Protein AF-X1NR81-F1 (afdb_monomer_lite)

Sequence (92 aa):
MGAGLILIFWKIRHRRIFLWLSLLILLILVGAVYYEWDDGKLYERHIIFSETISFFGIVEKNPIIRNDVQELVVRLELPYQGIVLVKSGLHP

Organism: NCBI:txid412755

Secondary structure (DSSP, 8-state):
--HHHHHHHHHHHHHHHHHHHHHHHHHHHHHHHHHHHHHTS--------SS-----EEE-S--EEETTEEEEEEEEPTT--SEEEEEEEPP-

Foldseek 3Di:
DPPVVVVVVVVVVVVVVVVVVVVVVVVVVVVVVVVVVVVVPDPPPPPPCPDDDDFDFDFPDDWDDDPQWTWTWTATDPPDGDIDIDTHGDDD

Radius of gyration: 28.77 Å; chains: 1; bounding box: 56×26×83 Å

pLDDT: mean 76.62, std 11.92, range [48.22, 94.75]

Structure (mmCIF, N/CA/C/O backbone):
data_AF-X1NR81-F1
#
_entry.id   AF-X1NR81-F1
#
loop_
_atom_site.group_PDB
_atom_site.id
_atom_site.type_symbol
_atom_site.label_atom_id
_atom_site.label_alt_id
_atom_site.label_comp_id
_atom_site.label_asym_id
_atom_site.label_entity_id
_atom_site.label_seq_id
_atom_site.pdbx_PDB_ins_code
_atom_site.Cartn_x
_atom_site.Cartn_y
_atom_site.Cartn_z
_atom_site.occupancy
_atom_site.B_iso_or_equiv
_atom_site.auth_seq_id
_atom_site.auth_comp_id
_atom_site.auth_asym_id
_atom_site.auth_atom_id
_atom_site.pdbx_PDB_model_num
ATOM 1 N N . MET A 1 1 ? 29.182 -2.788 -58.896 1.00 53.66 1 MET A N 1
ATOM 2 C CA . MET A 1 1 ? 27.764 -2.828 -58.459 1.00 53.66 1 MET A CA 1
ATOM 3 C C . MET A 1 1 ? 27.562 -3.154 -56.961 1.00 53.66 1 MET A C 1
ATOM 5 O O . MET A 1 1 ? 26.430 -3.369 -56.560 1.00 53.66 1 MET A O 1
ATOM 9 N N . GLY A 1 2 ? 28.595 -3.142 -56.097 1.00 63.88 2 GLY A N 1
ATOM 10 C CA . GLY A 1 2 ? 28.453 -3.570 -54.686 1.00 63.88 2 GLY A CA 1
ATOM 11 C C . GLY A 1 2 ? 28.187 -2.468 -53.646 1.00 63.88 2 GLY A C 1
ATOM 12 O O . GLY A 1 2 ? 27.549 -2.729 -52.631 1.00 63.88 2 GLY A O 1
ATOM 13 N N . ALA A 1 3 ? 28.625 -1.227 -53.886 1.00 64.88 3 ALA A N 1
ATOM 14 C CA . ALA A 1 3 ? 28.607 -0.172 -52.861 1.00 64.88 3 ALA A CA 1
ATOM 15 C C . ALA A 1 3 ? 27.191 0.297 -52.461 1.00 64.88 3 ALA A C 1
ATOM 17 O O . ALA A 1 3 ? 26.944 0.603 -51.296 1.00 64.88 3 ALA A O 1
ATOM 18 N N . GLY A 1 4 ? 26.239 0.299 -53.401 1.00 70.25 4 GLY A N 1
ATOM 19 C CA . GLY A 1 4 ? 24.854 0.706 -53.131 1.00 70.25 4 GLY A CA 1
ATOM 20 C C . GLY A 1 4 ? 24.111 -0.247 -52.188 1.00 70.25 4 GLY A C 1
ATOM 21 O O . GLY A 1 4 ? 23.368 0.201 -51.318 1.00 70.25 4 GLY A O 1
ATOM 22 N N . LEU A 1 5 ? 24.364 -1.556 -52.297 1.00 72.69 5 LEU A N 1
ATOM 23 C CA . LEU A 1 5 ? 23.739 -2.568 -51.437 1.00 72.69 5 LEU A CA 1
ATOM 24 C C . LEU A 1 5 ? 24.236 -2.473 -49.988 1.00 72.69 5 LEU A C 1
ATOM 26 O O . LEU A 1 5 ? 23.447 -2.635 -49.058 1.00 72.69 5 LEU A O 1
ATOM 30 N N . ILE A 1 6 ? 25.511 -2.129 -49.789 1.00 76.00 6 ILE A N 1
ATOM 31 C CA . ILE A 1 6 ? 26.115 -1.948 -48.460 1.00 76.00 6 ILE A CA 1
ATOM 32 C C . ILE A 1 6 ? 25.489 -0.748 -47.737 1.00 76.00 6 ILE A C 1
ATOM 34 O O . ILE A 1 6 ? 25.137 -0.853 -46.563 1.00 76.00 6 ILE A O 1
ATOM 38 N N . LEU A 1 7 ? 25.273 0.369 -48.439 1.00 74.81 7 LEU A N 1
ATOM 39 C CA . LEU A 1 7 ? 24.646 1.564 -47.863 1.00 74.81 7 LEU A CA 1
ATOM 40 C C . LEU A 1 7 ? 23.174 1.333 -47.496 1.00 74.81 7 LEU A C 1
ATOM 42 O O . LEU A 1 7 ? 22.721 1.782 -46.442 1.00 74.81 7 LEU A O 1
ATOM 46 N N . ILE A 1 8 ? 22.428 0.598 -48.327 1.00 75.06 8 ILE A N 1
ATOM 47 C CA . ILE A 1 8 ? 21.031 0.236 -48.045 1.00 75.06 8 ILE A CA 1
ATOM 48 C C . ILE A 1 8 ? 20.958 -0.694 -46.829 1.00 75.06 8 ILE A C 1
ATOM 50 O O . ILE A 1 8 ? 20.169 -0.451 -45.915 1.00 75.06 8 ILE A O 1
ATOM 54 N N . PHE A 1 9 ? 21.820 -1.712 -46.768 1.00 73.62 9 PHE A N 1
ATOM 55 C CA . PHE A 1 9 ? 21.876 -2.641 -45.641 1.00 73.62 9 PHE A CA 1
ATOM 56 C C . PHE A 1 9 ? 22.262 -1.934 -44.334 1.00 73.62 9 PHE A C 1
ATOM 58 O O . PHE A 1 9 ? 21.641 -2.159 -43.293 1.00 73.62 9 PHE A O 1
ATOM 65 N N . TRP A 1 10 ? 23.227 -1.012 -44.392 1.00 72.44 10 TRP A N 1
ATOM 66 C CA . TRP A 1 10 ? 23.632 -0.197 -43.248 1.00 72.44 10 TRP A CA 1
ATOM 67 C C . TRP A 1 10 ? 22.492 0.709 -42.764 1.00 72.44 10 TRP A C 1
ATOM 69 O O . TRP A 1 10 ? 22.181 0.729 -41.573 1.00 72.44 10 TRP A O 1
ATOM 79 N N . LYS A 1 11 ? 21.780 1.371 -43.685 1.00 72.25 11 LYS A N 1
ATOM 80 C CA . LYS A 1 11 ? 20.620 2.222 -43.373 1.00 72.25 11 LYS A CA 1
ATOM 81 C C . LYS A 1 11 ? 19.462 1.434 -42.746 1.00 72.25 11 LYS A C 1
ATOM 83 O O . LYS A 1 11 ? 18.838 1.916 -41.800 1.00 72.25 11 LYS A O 1
ATOM 88 N N . ILE A 1 12 ? 19.185 0.220 -43.231 1.00 74.94 12 ILE A N 1
ATOM 89 C CA . ILE A 1 12 ? 18.154 -0.671 -42.669 1.00 74.94 12 ILE A CA 1
ATOM 90 C C . ILE A 1 12 ? 18.549 -1.127 -41.260 1.00 74.94 12 ILE A C 1
ATOM 92 O O . ILE A 1 12 ? 17.743 -1.039 -40.330 1.00 74.94 12 ILE A O 1
ATOM 96 N N . ARG A 1 13 ? 19.802 -1.563 -41.076 1.00 74.00 13 ARG A N 1
ATOM 97 C CA . ARG A 1 13 ? 20.316 -2.009 -39.775 1.00 74.00 13 ARG A CA 1
ATOM 98 C C . ARG A 1 13 ? 20.290 -0.880 -38.743 1.00 74.00 13 ARG A C 1
ATOM 100 O O . ARG A 1 13 ? 19.833 -1.100 -37.624 1.00 74.00 13 ARG A O 1
ATOM 107 N N . HIS A 1 14 ? 20.696 0.328 -39.129 1.00 74.50 14 HIS A N 1
ATOM 108 C CA . HIS A 1 14 ? 20.714 1.494 -38.246 1.00 74.50 14 HIS A CA 1
ATOM 109 C C . HIS A 1 14 ? 19.305 1.913 -37.800 1.00 74.50 14 HIS A C 1
ATOM 111 O O . HIS A 1 14 ? 19.097 2.237 -36.631 1.00 74.50 14 HIS A O 1
ATOM 117 N N . ARG A 1 15 ? 18.306 1.860 -38.694 1.00 79.62 15 ARG A N 1
ATOM 118 C CA . ARG A 1 15 ? 16.905 2.132 -38.324 1.00 79.62 15 ARG A CA 1
ATOM 119 C C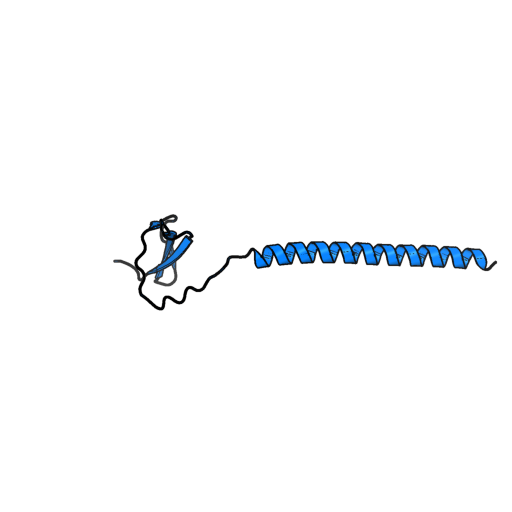 . ARG A 1 15 ? 16.351 1.098 -37.352 1.00 79.62 15 ARG A C 1
ATOM 121 O O . ARG A 1 15 ? 15.672 1.467 -36.402 1.00 79.62 15 ARG A O 1
ATOM 128 N N . ARG A 1 16 ? 16.662 -0.184 -37.557 1.00 81.56 16 ARG A N 1
ATOM 129 C CA . ARG A 1 16 ? 16.196 -1.254 -36.667 1.00 81.56 16 ARG A CA 1
ATOM 130 C C . ARG A 1 16 ? 16.791 -1.116 -35.264 1.00 81.56 16 ARG A C 1
ATOM 132 O O . ARG A 1 16 ? 16.057 -1.242 -34.295 1.00 81.56 16 ARG A O 1
ATOM 139 N N . ILE A 1 17 ? 18.084 -0.802 -35.161 1.00 82.81 17 ILE A N 1
ATOM 140 C CA . ILE A 1 17 ? 18.758 -0.551 -33.874 1.00 82.81 17 ILE A CA 1
ATOM 141 C C . ILE A 1 17 ? 18.141 0.657 -33.160 1.00 82.81 17 ILE A C 1
ATOM 143 O O . ILE A 1 17 ? 17.855 0.578 -31.970 1.00 82.81 17 ILE A O 1
ATOM 147 N N . PHE A 1 18 ? 17.873 1.745 -33.887 1.00 83.12 18 PHE A N 1
ATOM 148 C CA . PHE A 1 18 ? 17.244 2.935 -33.313 1.00 83.12 18 PHE A CA 1
ATOM 149 C C . PHE A 1 18 ? 15.834 2.651 -32.774 1.00 83.12 18 PHE A C 1
ATOM 151 O O . PHE A 1 18 ? 15.499 3.076 -31.672 1.00 83.12 18 PHE A O 1
ATOM 158 N N . LEU A 1 19 ? 15.027 1.878 -33.510 1.00 86.62 19 LEU A N 1
ATOM 159 C CA . LEU A 1 19 ? 13.695 1.463 -33.058 1.00 86.62 19 LEU A CA 1
ATOM 160 C C . LEU A 1 19 ? 13.760 0.604 -31.789 1.00 86.62 19 LEU A C 1
ATOM 162 O O . LEU A 1 19 ? 12.979 0.824 -30.868 1.00 86.62 19 LEU A O 1
ATOM 166 N N . TRP A 1 20 ? 14.710 -0.331 -31.715 1.00 87.94 20 TRP A N 1
ATOM 167 C CA . TRP A 1 20 ? 14.915 -1.152 -30.519 1.00 87.94 20 TRP A CA 1
ATOM 168 C C . TRP A 1 20 ? 15.327 -0.325 -29.302 1.00 87.94 20 TRP A C 1
ATOM 170 O O . TRP A 1 20 ? 14.780 -0.526 -28.223 1.00 87.94 20 TRP A O 1
ATOM 180 N N . LEU A 1 21 ? 16.247 0.628 -29.474 1.00 89.25 21 LEU A N 1
ATOM 181 C CA . LEU A 1 21 ? 16.665 1.524 -28.393 1.00 89.25 21 LEU A CA 1
ATOM 182 C C . LEU A 1 21 ? 15.518 2.424 -27.925 1.00 89.25 21 LEU A C 1
ATOM 184 O O . LEU A 1 21 ? 15.318 2.588 -26.726 1.00 89.25 21 LEU A O 1
ATOM 188 N N . SER A 1 22 ? 14.727 2.960 -28.856 1.00 89.81 22 SER A N 1
ATOM 189 C CA . SER A 1 22 ? 13.560 3.781 -28.522 1.00 89.81 22 SER A CA 1
AT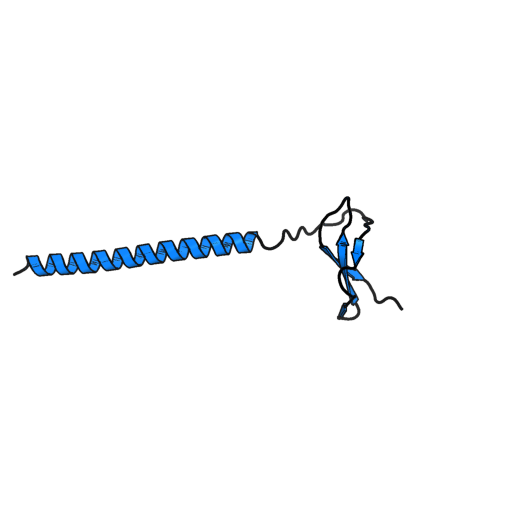OM 190 C C . SER A 1 22 ? 12.503 2.989 -27.748 1.00 89.81 22 SER A C 1
ATOM 192 O O . SER A 1 22 ? 11.970 3.500 -26.765 1.00 89.81 22 SER A O 1
ATOM 194 N N . LEU A 1 23 ? 12.238 1.739 -28.144 1.00 93.50 23 LEU A N 1
ATOM 195 C CA . LEU A 1 23 ? 11.325 0.850 -27.425 1.00 93.50 23 LEU A CA 1
ATOM 196 C C . LEU A 1 23 ? 11.845 0.531 -26.018 1.00 93.50 23 LEU A C 1
ATOM 198 O O . LEU A 1 23 ? 11.077 0.571 -25.061 1.00 93.50 23 LEU A O 1
ATOM 202 N N . LEU A 1 24 ? 13.145 0.250 -25.888 1.00 93.69 24 LEU A N 1
ATOM 203 C CA . LEU A 1 24 ? 13.777 -0.050 -24.604 1.00 93.69 24 LEU A CA 1
ATOM 204 C C . LEU A 1 24 ? 13.647 1.128 -23.628 1.00 93.69 24 LEU A C 1
ATOM 206 O O . LEU A 1 24 ? 13.258 0.931 -22.483 1.00 93.69 24 LEU A O 1
ATOM 210 N N . ILE A 1 25 ? 13.913 2.351 -24.093 1.00 94.56 25 ILE A N 1
ATOM 211 C CA . ILE A 1 25 ? 13.782 3.569 -23.280 1.00 94.56 25 ILE A CA 1
ATOM 212 C C . ILE A 1 25 ? 12.338 3.756 -22.809 1.00 94.56 25 ILE A C 1
ATOM 214 O O . ILE A 1 25 ? 12.107 4.035 -21.634 1.00 94.56 25 ILE A O 1
ATOM 218 N N . LEU A 1 26 ? 11.362 3.567 -23.701 1.00 94.75 26 LEU A N 1
ATOM 219 C CA . LEU A 1 26 ? 9.949 3.678 -23.344 1.00 94.75 26 LEU A CA 1
ATOM 220 C C . LEU A 1 26 ? 9.553 2.639 -22.285 1.00 94.75 26 LEU A C 1
ATOM 222 O O . LEU A 1 26 ? 8.850 2.967 -21.335 1.00 94.75 26 LEU A O 1
ATOM 226 N N . LEU A 1 27 ? 10.046 1.407 -22.412 1.00 94.44 27 LEU A N 1
ATOM 227 C CA . LEU A 1 27 ? 9.762 0.328 -21.469 1.00 94.44 27 LEU A CA 1
ATOM 228 C C . LEU A 1 27 ? 10.390 0.590 -20.091 1.00 94.44 27 LEU A C 1
ATOM 230 O O . LEU A 1 27 ? 9.746 0.338 -19.077 1.00 94.44 27 LEU A O 1
ATOM 234 N N . ILE A 1 28 ? 11.597 1.164 -20.051 1.00 94.38 28 ILE A N 1
ATOM 235 C CA . ILE A 1 28 ? 12.244 1.604 -18.805 1.00 94.38 28 ILE A CA 1
ATOM 236 C C . ILE A 1 28 ? 11.419 2.703 -18.125 1.00 94.38 28 ILE A C 1
ATOM 238 O O . ILE A 1 28 ? 11.183 2.614 -16.925 1.00 94.38 28 ILE A O 1
ATOM 242 N N . LEU A 1 29 ? 10.942 3.706 -18.871 1.00 93.69 29 LEU A N 1
ATOM 243 C CA . LEU A 1 29 ? 10.112 4.780 -18.311 1.00 93.69 29 LEU A CA 1
ATOM 244 C C . LEU A 1 29 ? 8.788 4.250 -17.749 1.00 93.69 29 LEU A C 1
ATOM 246 O O . LEU A 1 29 ? 8.417 4.595 -16.631 1.00 93.69 29 LEU A O 1
ATOM 250 N N . VAL A 1 30 ? 8.094 3.384 -18.494 1.00 93.19 30 VAL A N 1
ATOM 251 C CA . VAL A 1 30 ? 6.849 2.753 -18.026 1.00 93.19 30 VAL A CA 1
ATOM 252 C C . VAL A 1 30 ? 7.108 1.902 -16.782 1.00 93.19 30 VAL A C 1
ATOM 254 O O . VAL A 1 30 ? 6.335 1.971 -15.831 1.00 93.19 30 VAL A O 1
ATOM 257 N N . GLY A 1 31 ? 8.205 1.141 -16.761 1.00 88.69 31 GLY A N 1
ATOM 258 C CA . GLY A 1 31 ? 8.607 0.345 -15.604 1.00 88.69 31 GLY A CA 1
ATOM 259 C C . GLY A 1 31 ? 8.933 1.194 -14.375 1.00 88.69 31 GLY A C 1
ATOM 260 O O . GLY A 1 31 ? 8.510 0.847 -13.279 1.00 88.69 31 GLY A O 1
ATOM 261 N N . ALA A 1 32 ? 9.623 2.323 -14.552 1.00 87.88 32 ALA A N 1
ATOM 262 C CA . ALA A 1 32 ? 9.953 3.242 -13.465 1.00 87.88 32 ALA A CA 1
ATOM 263 C C . ALA A 1 32 ? 8.693 3.869 -12.850 1.00 87.88 32 ALA A C 1
ATOM 265 O O . ALA A 1 32 ? 8.527 3.834 -11.636 1.00 87.88 32 ALA A O 1
ATOM 266 N N . VAL A 1 33 ? 7.768 4.357 -13.685 1.00 87.94 33 VAL A N 1
ATOM 267 C CA . VAL A 1 33 ? 6.487 4.910 -13.211 1.00 87.94 33 VAL A CA 1
ATOM 268 C C . VAL A 1 33 ? 5.635 3.832 -12.538 1.00 87.94 33 VAL A C 1
ATOM 270 O O . VAL A 1 33 ? 5.010 4.093 -11.515 1.00 87.94 33 VAL A O 1
ATOM 273 N N . TYR A 1 34 ? 5.613 2.613 -13.085 1.00 87.00 34 TYR A N 1
ATOM 274 C CA . TYR A 1 34 ? 4.912 1.487 -12.468 1.00 87.00 34 TYR A CA 1
ATOM 275 C C . TYR A 1 34 ? 5.485 1.157 -11.085 1.00 87.00 34 TYR A C 1
ATOM 277 O O . TYR A 1 34 ? 4.724 0.967 -10.143 1.00 87.00 34 TYR A O 1
ATOM 285 N N . TYR A 1 35 ? 6.813 1.122 -10.963 1.00 81.00 35 TYR A N 1
ATOM 286 C CA . TYR A 1 35 ? 7.500 0.828 -9.711 1.00 81.00 35 TYR A CA 1
ATOM 287 C C . TYR A 1 35 ? 7.277 1.928 -8.662 1.00 81.00 35 TYR A C 1
ATOM 289 O O . TYR A 1 35 ? 6.926 1.616 -7.531 1.00 81.00 35 TYR A O 1
ATOM 297 N N . GLU A 1 36 ? 7.373 3.209 -9.035 1.00 77.00 36 GLU A N 1
ATOM 298 C CA . GLU A 1 36 ? 7.055 4.319 -8.122 1.00 77.00 36 GLU A CA 1
ATOM 299 C C . GLU A 1 36 ? 5.585 4.314 -7.675 1.00 77.00 36 GLU A C 1
ATOM 301 O O . GLU A 1 36 ? 5.285 4.639 -6.527 1.00 77.00 36 GLU A O 1
ATOM 306 N N . TRP A 1 37 ? 4.654 3.924 -8.551 1.00 71.56 37 TRP A N 1
ATOM 307 C CA . TRP A 1 37 ? 3.250 3.770 -8.167 1.00 71.56 37 TRP A CA 1
ATOM 308 C C . TRP A 1 37 ? 3.060 2.603 -7.190 1.00 71.56 37 TRP A C 1
ATOM 310 O O . TRP A 1 37 ? 2.260 2.706 -6.260 1.00 71.56 37 TRP A O 1
ATOM 320 N N . ASP A 1 38 ? 3.775 1.495 -7.394 1.00 65.12 38 ASP A N 1
ATOM 321 C CA . ASP A 1 38 ? 3.697 0.315 -6.530 1.00 65.12 38 ASP A CA 1
ATOM 322 C C . ASP A 1 38 ? 4.315 0.575 -5.149 1.00 65.12 38 ASP A C 1
ATOM 324 O O . ASP A 1 38 ? 3.673 0.271 -4.151 1.00 65.12 38 ASP A O 1
ATOM 328 N N . ASP A 1 39 ? 5.461 1.257 -5.064 1.00 58.31 39 ASP A N 1
ATOM 329 C CA . ASP A 1 39 ? 6.039 1.720 -3.788 1.00 58.31 39 ASP A CA 1
ATOM 330 C C . ASP A 1 39 ? 5.171 2.809 -3.117 1.00 58.31 39 ASP A C 1
ATOM 332 O O . ASP A 1 39 ? 5.178 2.974 -1.895 1.00 58.31 39 ASP A O 1
ATOM 336 N N . GLY A 1 40 ? 4.367 3.536 -3.901 1.00 54.91 40 GLY A N 1
ATOM 337 C CA . GLY A 1 40 ? 3.329 4.446 -3.414 1.00 54.91 40 GLY A CA 1
ATOM 338 C C . GLY A 1 40 ? 2.084 3.741 -2.862 1.00 54.91 40 GLY A C 1
ATOM 339 O O . GLY A 1 40 ? 1.241 4.396 -2.233 1.00 54.91 40 GLY A O 1
ATOM 340 N N . LYS A 1 41 ? 1.937 2.419 -3.051 1.00 49.69 41 LYS A N 1
ATOM 341 C CA . LYS A 1 41 ? 0.885 1.649 -2.386 1.00 49.69 41 LYS A CA 1
ATOM 342 C C . LYS A 1 41 ? 1.250 1.517 -0.921 1.00 49.69 41 LYS A C 1
ATOM 344 O O . LYS A 1 41 ? 1.962 0.609 -0.530 1.00 49.69 41 LYS A O 1
ATOM 349 N N . LEU A 1 42 ? 0.684 2.447 -0.151 1.00 52.62 42 LEU A N 1
ATOM 350 C CA . LEU A 1 42 ? 0.270 2.285 1.235 1.00 52.62 42 LEU A CA 1
ATOM 351 C C . LEU A 1 42 ? 1.344 1.604 2.082 1.00 52.62 42 LEU A C 1
ATOM 353 O O . LEU A 1 42 ? 1.441 0.384 2.101 1.00 52.62 42 LEU A O 1
ATOM 357 N N . TYR A 1 43 ? 2.084 2.397 2.858 1.00 48.22 43 TYR A N 1
ATOM 358 C CA . TYR A 1 43 ? 2.743 1.901 4.061 1.00 48.22 43 TYR A CA 1
ATOM 359 C C . TYR A 1 43 ? 1.696 1.195 4.948 1.00 48.22 43 TYR A C 1
ATOM 361 O O . TYR A 1 43 ? 1.176 1.777 5.899 1.00 48.22 43 TYR A O 1
ATOM 369 N N . GLU A 1 44 ? 1.383 -0.068 4.655 1.00 50.47 44 GLU A N 1
ATOM 370 C CA . GLU A 1 44 ? 0.745 -1.017 5.549 1.00 50.47 44 GLU A CA 1
ATOM 371 C C . GLU A 1 44 ? 1.802 -1.334 6.600 1.00 50.47 44 GLU A C 1
ATOM 373 O O . GLU A 1 44 ? 2.446 -2.382 6.628 1.00 50.47 44 GLU A O 1
ATOM 378 N N . ARG A 1 45 ? 2.040 -0.362 7.487 1.00 51.47 45 ARG A N 1
ATOM 379 C CA . ARG A 1 45 ? 2.664 -0.664 8.761 1.00 51.47 45 ARG A CA 1
ATOM 380 C C . ARG A 1 45 ? 1.672 -1.546 9.493 1.00 51.47 45 ARG A C 1
ATOM 382 O O . ARG A 1 45 ? 0.724 -1.057 10.102 1.00 51.47 45 ARG A O 1
ATOM 389 N N . HIS A 1 46 ? 1.921 -2.847 9.450 1.00 50.94 46 HIS A N 1
ATOM 390 C CA . HIS A 1 46 ? 1.406 -3.768 10.443 1.00 50.94 46 HIS A CA 1
ATOM 391 C C . HIS A 1 46 ? 1.989 -3.344 11.792 1.00 50.94 46 HIS A C 1
ATOM 393 O O . HIS A 1 46 ? 3.078 -3.758 12.185 1.00 50.94 46 HIS A O 1
ATOM 399 N N . ILE A 1 47 ? 1.294 -2.433 12.473 1.00 54.88 47 ILE A N 1
ATOM 400 C CA . ILE A 1 47 ? 1.603 -2.078 13.849 1.00 54.88 47 ILE A CA 1
ATOM 401 C C . ILE A 1 47 ? 1.250 -3.319 14.663 1.00 54.88 47 ILE A C 1
ATOM 403 O O . ILE A 1 47 ? 0.082 -3.604 14.920 1.00 54.88 47 ILE A O 1
ATOM 407 N N . ILE A 1 48 ? 2.268 -4.103 15.012 1.00 58.34 48 ILE A N 1
ATOM 408 C CA . ILE A 1 48 ? 2.140 -5.128 16.040 1.00 58.34 48 ILE A CA 1
ATOM 409 C C . ILE A 1 48 ? 1.950 -4.347 17.337 1.00 58.34 48 ILE A C 1
ATOM 411 O O . ILE A 1 48 ? 2.902 -3.786 17.876 1.00 58.34 48 ILE A O 1
ATOM 415 N N . PHE A 1 49 ? 0.703 -4.233 17.787 1.00 60.16 49 PHE A N 1
ATOM 416 C CA . PHE A 1 49 ? 0.372 -3.609 19.060 1.00 60.16 49 PHE A CA 1
ATOM 417 C C . PHE A 1 49 ? 0.914 -4.504 20.183 1.00 60.16 49 PHE A C 1
ATOM 419 O O . PHE A 1 49 ? 0.241 -5.428 20.629 1.00 60.16 49 PHE A O 1
ATOM 426 N N . SER A 1 50 ? 2.163 -4.275 20.604 1.00 65.56 50 SER A N 1
ATOM 427 C CA . SER A 1 50 ? 2.745 -4.927 21.787 1.00 65.56 50 SER A CA 1
ATOM 428 C C . SER A 1 50 ? 2.056 -4.482 23.079 1.00 65.56 50 SER A C 1
ATOM 430 O O . SER A 1 50 ? 2.151 -5.162 24.095 1.00 65.56 50 SER A O 1
ATOM 432 N N . GLU A 1 51 ? 1.351 -3.350 23.025 1.00 62.28 51 GLU A N 1
ATOM 433 C CA . GLU A 1 51 ? 0.600 -2.750 24.118 1.00 62.28 51 GLU A CA 1
ATOM 434 C C . GLU A 1 51 ? -0.803 -2.363 23.634 1.00 62.28 51 GLU A C 1
ATOM 436 O O . GLU A 1 51 ? -0.989 -1.947 22.488 1.00 62.28 51 GLU A O 1
ATOM 441 N N . THR A 1 52 ? -1.802 -2.497 24.507 1.00 71.06 52 THR A N 1
ATOM 442 C CA . THR A 1 52 ? -3.175 -2.066 24.225 1.00 71.06 52 THR A CA 1
ATOM 443 C C . THR A 1 52 ? -3.227 -0.540 24.165 1.00 71.06 52 THR A C 1
ATOM 445 O O . THR A 1 52 ? -3.119 0.126 25.193 1.00 71.06 52 THR A O 1
ATOM 448 N N . ILE A 1 53 ? -3.421 0.024 22.972 1.00 72.38 53 ILE A N 1
ATOM 449 C CA . ILE A 1 53 ? -3.538 1.474 22.771 1.00 72.38 53 ILE A CA 1
ATOM 450 C C . ILE A 1 53 ? -5.018 1.855 22.692 1.00 72.38 53 ILE A C 1
ATOM 452 O O . ILE A 1 53 ? -5.783 1.261 21.936 1.00 72.38 53 ILE A O 1
ATOM 456 N N . SER A 1 54 ? -5.414 2.875 23.454 1.00 76.12 54 SER A N 1
ATOM 457 C CA . SER A 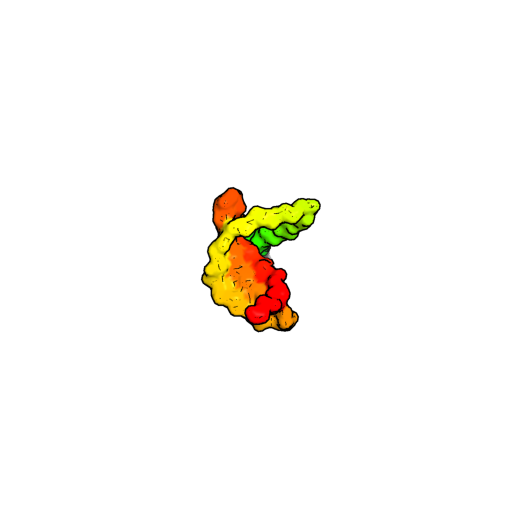1 54 ? -6.719 3.527 23.301 1.00 76.12 54 SER A CA 1
ATOM 458 C C . SER A 1 54 ? -6.572 4.726 22.371 1.00 76.12 54 SER A C 1
ATOM 460 O O . SER A 1 54 ? -5.696 5.564 22.581 1.00 76.12 54 SER A O 1
ATOM 462 N N . PHE A 1 55 ? -7.417 4.815 21.347 1.00 76.25 55 PHE A N 1
ATOM 463 C CA . PHE A 1 55 ? -7.437 5.938 20.414 1.00 76.25 55 PHE A CA 1
ATOM 464 C C . PHE A 1 55 ? -8.855 6.477 20.248 1.00 76.25 55 PHE A C 1
ATOM 466 O O . PHE A 1 55 ? -9.836 5.754 20.420 1.00 76.25 55 PHE A O 1
ATOM 473 N N . PHE A 1 56 ? -8.942 7.754 19.886 1.00 76.94 56 PHE A N 1
ATOM 474 C CA . PHE A 1 56 ? -10.187 8.422 19.537 1.00 76.94 56 PHE A CA 1
ATOM 475 C C . PHE A 1 56 ? -10.186 8.727 18.041 1.00 76.94 56 PHE A C 1
ATOM 477 O O . PHE A 1 56 ? -9.142 8.991 17.437 1.00 76.94 56 PHE A O 1
ATOM 484 N N . GLY A 1 57 ? -11.356 8.634 17.427 1.00 83.12 57 GLY A N 1
ATOM 485 C CA . GLY A 1 57 ? -11.501 8.868 16.004 1.00 83.12 57 GLY A CA 1
ATOM 486 C C . GLY A 1 57 ? -12.954 9.033 15.602 1.00 83.12 57 GLY A C 1
ATOM 487 O O . GLY A 1 57 ? -13.869 8.634 16.324 1.00 83.12 57 GLY A O 1
ATOM 488 N N . ILE A 1 58 ? -13.148 9.620 14.428 1.00 84.19 58 ILE A N 1
ATOM 489 C CA . ILE A 1 58 ? -14.466 9.843 13.844 1.00 84.19 58 ILE A CA 1
ATOM 490 C C . ILE A 1 58 ? -14.740 8.723 12.844 1.00 84.19 58 ILE A C 1
ATOM 492 O O . ILE A 1 58 ? -13.902 8.402 11.997 1.00 84.19 58 ILE A O 1
ATOM 496 N N . VAL A 1 59 ? -15.926 8.128 12.933 1.00 83.75 59 VAL A N 1
ATOM 497 C CA . VAL A 1 59 ? -16.400 7.147 11.954 1.00 83.75 59 VAL A CA 1
ATOM 498 C C . VAL A 1 59 ? -16.690 7.878 10.641 1.00 83.75 59 VAL A C 1
ATOM 500 O O . VAL A 1 59 ? -17.583 8.718 10.579 1.00 83.75 59 VAL A O 1
ATOM 503 N N . GLU A 1 60 ? -15.918 7.583 9.595 1.00 81.38 60 GLU A N 1
ATOM 504 C CA . GLU A 1 60 ? -16.024 8.277 8.302 1.00 81.38 60 GLU A CA 1
ATOM 505 C C . GLU A 1 60 ? -17.088 7.644 7.395 1.00 81.38 60 GLU A C 1
ATOM 507 O O . GLU A 1 60 ? -17.693 8.312 6.557 1.00 81.38 60 GLU A O 1
ATOM 512 N N . LYS A 1 61 ? -17.335 6.339 7.561 1.00 78.88 61 LYS A N 1
ATOM 513 C CA . LYS A 1 61 ? -18.318 5.582 6.780 1.00 78.88 61 LYS A CA 1
ATOM 514 C C . LYS A 1 61 ? -19.232 4.782 7.686 1.00 78.88 61 LYS A C 1
ATOM 516 O O . LYS A 1 61 ? -18.790 4.251 8.702 1.00 78.88 61 LYS A O 1
ATOM 521 N N . ASN A 1 62 ? -20.486 4.641 7.260 1.00 81.25 62 ASN A N 1
ATOM 522 C CA . ASN A 1 62 ? -21.443 3.765 7.927 1.00 81.25 62 ASN A CA 1
ATOM 523 C C . ASN A 1 62 ? -20.853 2.354 8.083 1.00 81.25 62 ASN A C 1
ATOM 525 O O . ASN A 1 62 ? -20.222 1.860 7.140 1.00 81.25 62 ASN A O 1
ATOM 529 N N . PRO A 1 63 ? -21.058 1.707 9.242 1.00 80.81 63 PRO A N 1
ATOM 530 C CA . PRO A 1 63 ? -20.545 0.371 9.481 1.00 80.81 63 PRO A CA 1
ATOM 531 C C . PRO A 1 63 ? -21.126 -0.617 8.472 1.00 80.81 63 PRO A C 1
ATOM 533 O O . PRO A 1 63 ? -22.320 -0.588 8.169 1.00 80.81 63 PRO A O 1
ATOM 536 N N . ILE A 1 64 ? -20.277 -1.505 7.964 1.00 85.62 64 ILE A N 1
ATOM 537 C CA . ILE A 1 64 ? -20.677 -2.557 7.032 1.00 85.62 64 ILE A CA 1
ATOM 538 C C . ILE A 1 64 ? -20.602 -3.882 7.779 1.00 85.62 64 ILE A C 1
ATOM 540 O O . ILE A 1 64 ? -19.579 -4.208 8.373 1.00 85.62 64 ILE A O 1
ATOM 544 N N . ILE A 1 65 ? -21.682 -4.657 7.744 1.00 84.00 65 ILE A N 1
ATOM 545 C CA . ILE A 1 65 ? -21.702 -6.001 8.319 1.00 84.00 65 ILE A CA 1
ATOM 546 C C . ILE A 1 65 ? -21.266 -6.985 7.232 1.00 84.00 65 ILE A C 1
ATOM 548 O O . ILE A 1 65 ? -21.915 -7.095 6.189 1.00 84.00 65 ILE A O 1
ATOM 552 N N . ARG A 1 66 ? -20.154 -7.688 7.460 1.00 79.69 66 ARG A N 1
ATOM 553 C CA . ARG A 1 66 ? -19.650 -8.756 6.585 1.00 79.69 66 ARG A CA 1
ATOM 554 C C . ARG A 1 66 ? -19.176 -9.924 7.433 1.00 79.69 66 ARG A C 1
ATOM 556 O O . ARG A 1 66 ? -18.390 -9.737 8.352 1.00 79.69 66 ARG A O 1
ATOM 563 N N . ASN A 1 67 ? -19.608 -11.132 7.078 1.00 79.44 67 ASN A N 1
ATOM 564 C CA . ASN A 1 67 ? -19.160 -12.378 7.710 1.00 79.44 67 ASN A CA 1
ATOM 565 C C . ASN A 1 67 ? -19.284 -12.371 9.246 1.00 79.44 67 ASN A C 1
ATOM 567 O O . ASN A 1 67 ? -18.343 -12.765 9.924 1.00 79.44 67 ASN A O 1
ATOM 571 N N . ASP A 1 68 ? -20.422 -11.911 9.778 1.00 81.56 68 ASP A N 1
ATOM 572 C CA . ASP A 1 68 ? -20.699 -11.863 11.228 1.00 81.56 68 ASP A CA 1
ATOM 573 C C . ASP A 1 68 ? -19.812 -10.883 12.029 1.00 81.56 68 ASP A C 1
ATOM 575 O O . ASP A 1 68 ? -19.755 -10.907 13.256 1.00 81.56 68 ASP A O 1
ATOM 579 N N . VAL A 1 69 ? -19.119 -9.986 11.322 1.00 83.12 69 VAL A N 1
ATOM 580 C CA . VAL A 1 69 ? -18.253 -8.953 11.892 1.00 83.12 69 VAL A CA 1
ATOM 581 C C . VAL A 1 69 ? -18.710 -7.588 11.387 1.00 83.12 69 VAL A C 1
ATOM 583 O O . VAL A 1 69 ? -19.109 -7.424 10.230 1.00 83.12 69 VAL A O 1
ATOM 586 N N . GLN A 1 70 ? -18.652 -6.593 12.267 1.00 83.81 70 GLN A N 1
ATOM 587 C CA . GLN A 1 70 ? -18.910 -5.203 11.929 1.00 83.81 70 GLN A CA 1
ATOM 588 C C . GLN A 1 70 ? -17.592 -4.520 11.556 1.00 83.81 70 GLN A C 1
ATOM 590 O O . GLN A 1 70 ? -16.659 -4.447 12.356 1.00 83.81 70 GLN A O 1
ATOM 595 N N . GLU A 1 71 ? -17.513 -4.028 10.323 1.00 87.94 71 GLU A N 1
ATOM 596 C CA . GLU A 1 71 ? -16.375 -3.275 9.806 1.00 87.94 71 GLU A CA 1
ATOM 597 C C . GLU A 1 71 ? -16.657 -1.772 9.916 1.00 87.94 71 GLU A C 1
ATOM 599 O O . GLU A 1 71 ? -17.637 -1.269 9.358 1.00 87.94 71 GLU A O 1
ATOM 604 N N . LEU A 1 72 ? -15.791 -1.047 10.626 1.00 86.12 72 LEU A N 1
ATOM 605 C CA . LEU A 1 72 ? -15.859 0.401 10.811 1.00 86.12 72 LEU A CA 1
ATOM 606 C C . LEU A 1 72 ? -14.605 1.052 10.233 1.00 86.12 72 LEU A C 1
ATOM 608 O O . LEU A 1 72 ? -13.483 0.697 10.593 1.00 86.12 72 LEU A O 1
ATOM 612 N N . VAL A 1 73 ? -14.793 2.037 9.359 1.00 86.38 73 VAL A N 1
ATOM 613 C CA . VAL A 1 73 ? -13.696 2.873 8.861 1.00 86.38 73 VAL A CA 1
ATOM 614 C C . VAL A 1 73 ? -13.610 4.103 9.753 1.00 86.38 73 VAL A C 1
ATOM 616 O O . VAL A 1 73 ? -14.501 4.956 9.728 1.00 86.38 73 VAL A O 1
ATOM 619 N N . VAL A 1 74 ? -12.557 4.169 10.565 1.00 83.81 74 VAL A N 1
ATOM 620 C CA . VAL A 1 74 ? -12.351 5.234 11.549 1.00 83.81 74 VAL A CA 1
ATOM 621 C C . VAL A 1 74 ? -11.164 6.084 11.124 1.00 83.81 74 VAL A C 1
ATOM 623 O O . VAL A 1 74 ? -10.064 5.575 10.899 1.00 83.81 74 VAL A O 1
ATOM 626 N N . ARG A 1 75 ? -11.379 7.394 11.035 1.00 85.94 75 ARG A N 1
ATOM 627 C CA . ARG A 1 75 ? -10.305 8.367 10.865 1.00 85.94 75 ARG A CA 1
ATOM 628 C C . ARG A 1 75 ? -9.759 8.734 12.238 1.00 85.94 75 ARG A C 1
ATOM 630 O O . ARG A 1 75 ? -10.513 9.184 13.099 1.00 85.94 75 ARG A O 1
ATOM 637 N N . LEU A 1 76 ? -8.461 8.528 12.434 1.00 83.94 76 LEU A N 1
ATOM 638 C CA . LEU A 1 76 ? -7.793 8.817 13.700 1.00 83.94 76 LEU A CA 1
ATOM 639 C C . LEU A 1 76 ? -7.675 10.329 13.918 1.00 83.94 76 LEU A C 1
ATOM 641 O O . LEU A 1 76 ? -7.338 11.069 12.988 1.00 83.94 76 LEU A O 1
ATOM 645 N N . GLU A 1 77 ? -7.928 10.768 15.150 1.00 80.50 77 GLU A N 1
ATOM 646 C CA . GLU A 1 77 ? -7.607 12.119 15.607 1.00 80.50 77 GLU A CA 1
ATOM 647 C C . GLU A 1 77 ? -6.210 12.169 16.251 1.00 80.50 77 GLU A C 1
ATOM 649 O O . GLU A 1 77 ? -5.629 11.145 16.628 1.00 80.50 77 GLU A O 1
ATOM 654 N N . LEU A 1 78 ? -5.664 13.386 16.377 1.00 72.88 78 LEU A N 1
ATOM 655 C CA . LEU A 1 78 ? -4.382 13.646 17.042 1.00 72.88 78 LEU A CA 1
ATOM 656 C C . LEU A 1 78 ? -4.331 12.946 18.416 1.00 72.88 78 LEU A C 1
ATOM 658 O O . LEU A 1 78 ? -5.312 13.006 19.158 1.00 72.88 78 LEU A O 1
ATOM 662 N N . PRO A 1 79 ? -3.208 12.306 18.795 1.00 71.19 79 PRO A N 1
ATOM 663 C CA . PRO A 1 79 ? -1.857 12.424 18.229 1.00 71.19 79 PRO A CA 1
ATOM 664 C C . PRO A 1 79 ? -1.565 11.511 17.027 1.00 71.19 79 PRO A C 1
ATOM 666 O O . PRO A 1 79 ? -0.480 11.601 16.453 1.00 71.19 79 PRO A O 1
ATOM 669 N N . TYR A 1 80 ? -2.500 10.644 16.638 1.00 73.56 80 TYR A N 1
ATOM 670 C CA . TYR A 1 80 ? -2.321 9.727 15.516 1.00 73.56 80 TYR A CA 1
ATOM 671 C C . TYR A 1 80 ? -2.940 10.305 14.239 1.00 73.56 80 TYR A C 1
ATOM 673 O O . TYR A 1 80 ? -3.820 11.160 14.277 1.00 73.56 80 TYR A O 1
ATOM 681 N N . GLN A 1 81 ? -2.448 9.875 13.080 1.00 75.19 81 GLN A N 1
ATOM 682 C CA . GLN A 1 81 ? -2.955 10.324 11.785 1.00 75.19 81 GLN A CA 1
ATOM 683 C C . GLN A 1 81 ? -3.114 9.121 10.861 1.00 75.19 81 GLN A C 1
ATOM 685 O O . GLN A 1 81 ? -2.230 8.270 10.792 1.00 75.19 81 GLN A O 1
ATOM 690 N N . GLY A 1 82 ? -4.245 9.055 10.159 1.00 78.25 82 GLY A N 1
ATOM 691 C CA . GLY A 1 82 ? -4.540 7.995 9.199 1.00 78.25 82 GLY A CA 1
ATOM 692 C C . GLY A 1 82 ? -5.975 7.487 9.284 1.00 78.25 82 GLY A C 1
ATOM 693 O O . GLY A 1 82 ? -6.808 8.022 10.018 1.00 78.25 82 GLY A O 1
ATOM 694 N N . ILE A 1 83 ? -6.247 6.446 8.501 1.00 82.81 83 ILE A N 1
ATOM 695 C CA . ILE A 1 83 ? -7.526 5.738 8.457 1.00 82.81 83 ILE A CA 1
ATOM 696 C C . ILE A 1 83 ? -7.260 4.301 8.892 1.00 82.81 83 ILE A C 1
ATOM 698 O O . ILE A 1 83 ? -6.353 3.656 8.368 1.00 82.81 83 ILE A O 1
ATOM 702 N N . VAL A 1 84 ? -8.053 3.805 9.838 1.00 81.44 84 VAL A N 1
ATOM 703 C CA . VAL A 1 84 ? -7.984 2.422 10.311 1.00 81.44 84 VAL A CA 1
ATOM 704 C C . VAL A 1 84 ? -9.296 1.702 10.035 1.00 81.44 84 VAL A C 1
ATOM 706 O O . VAL A 1 84 ? -10.383 2.269 10.166 1.00 81.44 84 VAL A O 1
ATOM 709 N N . LEU A 1 85 ? -9.186 0.432 9.653 1.00 84.50 85 LEU A N 1
ATOM 710 C CA . LEU A 1 85 ? -10.318 -0.477 9.554 1.00 84.50 85 LEU A CA 1
ATOM 711 C C . LEU A 1 85 ? -10.431 -1.247 10.871 1.00 84.50 85 LEU A C 1
ATOM 713 O O . LEU A 1 85 ? -9.607 -2.113 11.163 1.00 84.50 85 LEU A O 1
ATOM 717 N N . VAL A 1 86 ? -11.448 -0.928 11.661 1.00 82.62 86 VAL A N 1
ATOM 718 C CA . VAL A 1 86 ? -11.747 -1.617 12.916 1.00 82.62 86 VAL A CA 1
ATOM 719 C C . VAL A 1 86 ? -12.749 -2.728 12.632 1.00 82.62 86 VAL A C 1
ATOM 721 O O . VAL A 1 86 ? -13.792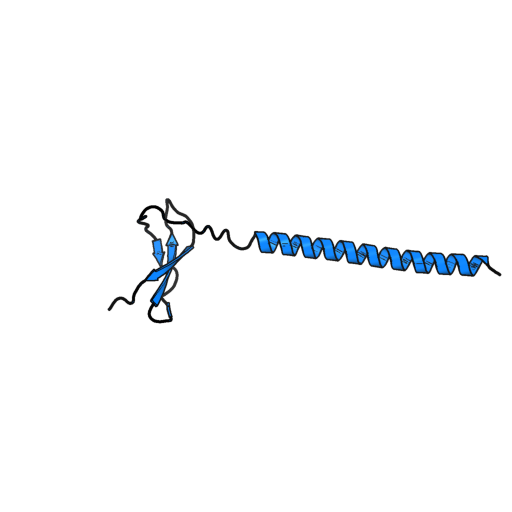 -2.496 12.025 1.00 82.62 86 VAL A O 1
ATOM 724 N N . LYS A 1 87 ? -12.424 -3.940 13.077 1.00 84.94 87 LYS A N 1
ATOM 725 C CA . LYS A 1 87 ? -13.308 -5.105 13.019 1.00 84.94 87 LYS A CA 1
ATOM 726 C C . LYS A 1 87 ? -13.769 -5.426 14.431 1.00 84.94 87 LYS A C 1
ATOM 728 O O . LYS A 1 87 ? -12.948 -5.809 15.261 1.00 84.94 87 LYS A O 1
ATOM 733 N N . SER A 1 88 ? -15.054 -5.248 14.707 1.00 81.38 88 SER A N 1
ATOM 734 C CA . SER A 1 88 ? -15.654 -5.567 16.003 1.00 81.38 88 SER A CA 1
ATOM 735 C C . SER A 1 88 ? -16.686 -6.681 15.870 1.00 81.38 88 SER A C 1
ATOM 737 O O . SER A 1 88 ? -17.268 -6.885 14.803 1.00 81.38 88 SER A O 1
ATOM 739 N N . GLY A 1 89 ? -16.937 -7.391 16.971 1.00 80.12 89 GLY A N 1
ATOM 740 C CA . GLY A 1 89 ? -18.117 -8.249 17.064 1.00 80.12 89 GLY A CA 1
ATOM 741 C C . GLY A 1 89 ? -19.396 -7.430 16.880 1.00 80.12 89 GLY A C 1
ATOM 742 O O . GLY A 1 89 ? -19.403 -6.220 17.126 1.00 80.12 89 GLY A O 1
ATOM 743 N N . LEU A 1 90 ? -20.462 -8.089 16.431 1.00 73.81 90 LEU A N 1
ATOM 744 C CA . LEU A 1 90 ? -21.782 -7.476 16.309 1.00 73.81 90 LEU A CA 1
ATOM 745 C C . LEU A 1 90 ? -22.247 -6.977 17.682 1.00 73.81 90 LEU A C 1
ATOM 747 O O . LEU A 1 90 ? -22.293 -7.744 18.645 1.00 73.81 90 LEU A O 1
ATOM 751 N N . HIS A 1 91 ? -22.562 -5.687 17.774 1.00 62.81 91 HIS A N 1
ATOM 752 C CA . HIS A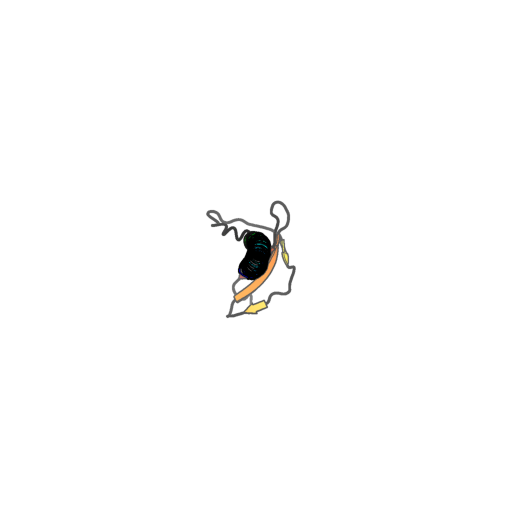 1 91 ? -23.243 -5.143 18.944 1.00 62.81 91 HIS A CA 1
ATOM 753 C C . HIS A 1 91 ? -24.750 -5.455 18.826 1.00 62.81 91 HIS A C 1
ATOM 755 O O . HIS A 1 91 ? -25.272 -5.332 17.714 1.00 62.81 91 HIS A O 1
ATOM 761 N N . PRO A 1 92 ? -2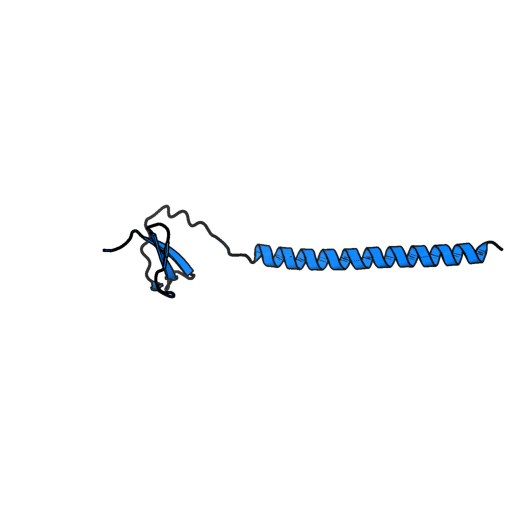5.424 -5.902 19.904 1.00 55.34 92 PRO A N 1
ATOM 762 C CA . PRO A 1 92 ? -26.855 -6.215 19.886 1.00 55.34 92 PRO A CA 1
ATOM 763 C C . PRO A 1 92 ? -27.739 -4.994 19.604 1.00 55.34 92 PRO A C 1
ATOM 765 O O . PRO A 1 92 ? -27.328 -3.861 19.950 1.00 55.34 92 PRO A O 1
#